Protein AF-A0A2X2T1Y0-F1 (afdb_monomer)

Solvent-accessible surface area (backbone atoms only — not comparable to full-atom values): 7297 Å² total; per-residue (Å²): 135,88,87,88,81,90,77,80,79,76,84,73,75,71,88,70,74,68,78,72,72,71,76,75,70,66,81,73,78,61,74,81,51,91,87,42,51,66,58,56,69,67,53,88,65,97,52,92,85,70,75,38,63,61,48,78,66,50,78,43,85,44,73,52,94,74,71,72,39,75,86,42,53,90,42,96,56,28,90,71,62,66,52,65,46,79,50,70,44,86,36,74,46,75,82,90,70,75,79,78,82,79,126

Mean predicted aligned error: 17.45 Å

Radius of gyration: 31.44 Å; Cα contacts (8 Å, |Δi|>4): 73; chains: 1; bounding box: 83×59×64 Å

pLDDT: mean 70.08, std 18.45, range [36.06, 94.5]

InterPro domains:
  IPR003187 Phospholipase A1 [PF02253] (42-97)
  IPR003187 Phospholipase A1 [PTHR40457] (14-97)
  IPR036541 Phospholipase A1 superfamily [G3DSA:2.40.230.10] (32-102)
  IPR036541 Phospholipase A1 superfamily [SSF56931] (39-97)

Secondary structure (DSSP, 8-state):
-----SSSSSS---------------TT-S---TT-HHHHHTS--S-TT-PEESS--EEEEEE-S---TTTTTTSTTGGG--SEEEEEE--EE--S-------

Foldseek 3Di:
DDDDDPPDPPPPPDDPPPPPVPPPPVPLPPPPDVPDQVNQVLDDDPDPPDWGAPDDWDKDWDFAPDDCLVVVVPDPCSVVDHRIDIDTDGGTDDDPDDPPPDD

Sequence (103 aa):
MLKPLGWGMAAMLPLTTFAQEATIDKIHDKPAVHGSIIANLLQEHENPFTLYPYDTNYLLYTWTSDMNKEAISSYDWAHNARKDEVKFQLSLAFPAVARHSGG

Nearest PDB structures (foldseek):
  1qd5-assembly1_A  TM=9.375E-01  e=4.270E-07  Escherichia co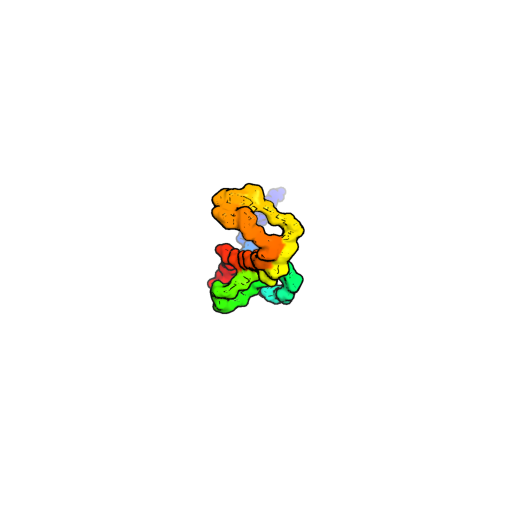li
  1ilz-assembly1_A  TM=9.376E-01  e=5.536E-07  Escherichia coli
  7ezz-assembly1_B  TM=9.073E-01  e=8.172E-07  Salmonella enterica subsp. enterica serovar Typhi
  7ezz-assembly1_A  TM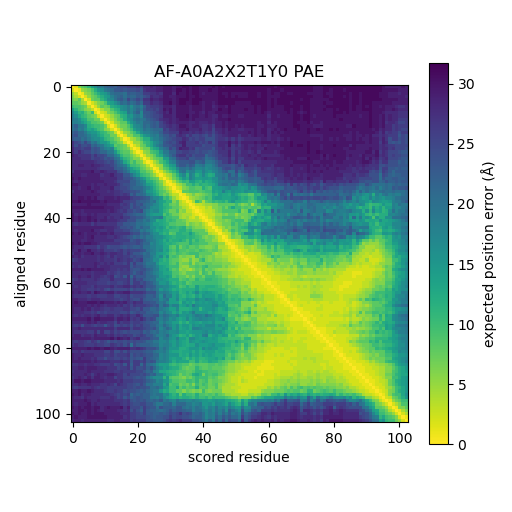=8.980E-01  e=3.194E-06  Salmonella enterica subsp. enterica serovar Typhi

Structure (mmCIF, N/CA/C/O backbone):
data_AF-A0A2X2T1Y0-F1
#
_entry.id   AF-A0A2X2T1Y0-F1
#
loop_
_atom_site.group_PDB
_atom_site.id
_atom_site.type_symbol
_atom_site.label_atom_id
_atom_site.label_alt_id
_atom_site.label_comp_id
_atom_site.label_asym_id
_atom_site.label_entity_id
_atom_site.label_seq_id
_atom_site.pdbx_PDB_ins_code
_atom_site.Cartn_x
_atom_site.Cartn_y
_atom_site.Cartn_z
_atom_site.occupancy
_atom_site.B_iso_or_equiv
_atom_site.auth_seq_id
_atom_site.auth_comp_id
_atom_site.auth_asym_id
_atom_site.auth_atom_id
_atom_site.pdbx_PDB_model_num
ATOM 1 N N . MET A 1 1 ? -58.612 50.586 43.672 1.00 38.06 1 MET A N 1
ATOM 2 C CA . MET A 1 1 ? -57.777 49.925 44.701 1.00 38.06 1 MET A CA 1
ATOM 3 C C . MET A 1 1 ? -56.827 48.968 43.998 1.00 38.06 1 MET A C 1
ATOM 5 O O . MET A 1 1 ? -57.289 48.111 43.255 1.00 38.06 1 MET A O 1
ATOM 9 N N . LEU A 1 2 ? -55.521 49.206 44.141 1.00 44.06 2 LEU A N 1
ATOM 10 C CA . LEU A 1 2 ? -54.426 48.456 43.515 1.00 44.06 2 LEU A CA 1
ATOM 11 C C . LEU A 1 2 ? -54.311 47.038 44.106 1.00 44.06 2 LEU A C 1
ATOM 13 O O . LEU A 1 2 ? -54.366 46.872 45.321 1.00 44.06 2 LEU A O 1
ATOM 17 N N . LYS A 1 3 ? -54.113 46.037 43.238 1.00 51.25 3 LYS A N 1
ATOM 18 C CA . LYS A 1 3 ? -53.716 44.658 43.582 1.00 51.25 3 LYS A CA 1
ATOM 19 C C . LYS A 1 3 ? -52.220 44.606 43.920 1.00 51.25 3 LYS A C 1
ATOM 21 O O . LYS A 1 3 ? -51.431 45.096 43.115 1.00 51.25 3 LYS A O 1
ATOM 26 N N . PRO A 1 4 ? -51.821 43.884 44.979 1.00 49.94 4 PRO A N 1
ATOM 27 C CA . PRO A 1 4 ? -50.506 43.255 44.987 1.00 49.94 4 PRO A CA 1
ATOM 28 C C . PRO A 1 4 ? -50.601 41.826 45.538 1.00 49.94 4 PRO A C 1
ATOM 30 O O . PRO A 1 4 ? -50.623 41.619 46.745 1.00 49.94 4 PRO A O 1
ATOM 33 N N . LEU A 1 5 ? -50.661 40.816 44.667 1.00 52.56 5 LEU A N 1
ATOM 34 C CA . LEU A 1 5 ? -50.458 39.424 45.112 1.00 52.56 5 LEU A CA 1
ATOM 35 C C . LEU A 1 5 ? -49.731 38.549 44.079 1.00 52.56 5 LEU A C 1
ATOM 37 O O . LEU A 1 5 ? -49.730 37.329 44.164 1.00 52.56 5 LEU A O 1
ATOM 41 N N . GLY A 1 6 ? -49.095 39.166 43.084 1.00 52.12 6 GLY A N 1
ATOM 42 C CA . GLY A 1 6 ? -48.570 38.461 41.915 1.00 52.12 6 GLY A CA 1
ATOM 43 C C . GLY A 1 6 ? -47.135 37.945 42.010 1.00 52.12 6 GLY A C 1
ATOM 44 O O . GLY A 1 6 ? -46.621 37.541 40.976 1.00 52.12 6 GLY A O 1
ATOM 45 N N . TRP A 1 7 ? -46.459 37.980 43.168 1.00 52.00 7 TRP A N 1
ATOM 46 C CA . TRP A 1 7 ? -45.010 37.694 43.196 1.00 52.00 7 TRP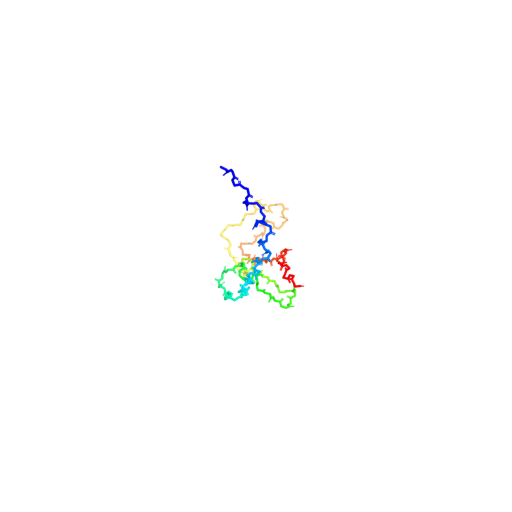 A CA 1
ATOM 47 C C . TRP A 1 7 ? -44.537 36.585 44.147 1.00 52.00 7 TRP A C 1
ATOM 49 O O . TRP A 1 7 ? -43.354 36.275 44.177 1.00 52.00 7 TRP A O 1
ATOM 59 N N . GLY A 1 8 ? -45.442 35.921 44.875 1.00 52.38 8 GLY A N 1
ATOM 60 C CA . GLY A 1 8 ? -45.067 34.867 45.833 1.00 52.38 8 GLY A CA 1
ATOM 61 C C . GLY A 1 8 ? -44.985 33.437 45.277 1.00 52.38 8 GLY A C 1
ATOM 62 O O . GLY A 1 8 ? -44.412 32.573 45.928 1.00 52.38 8 GLY A O 1
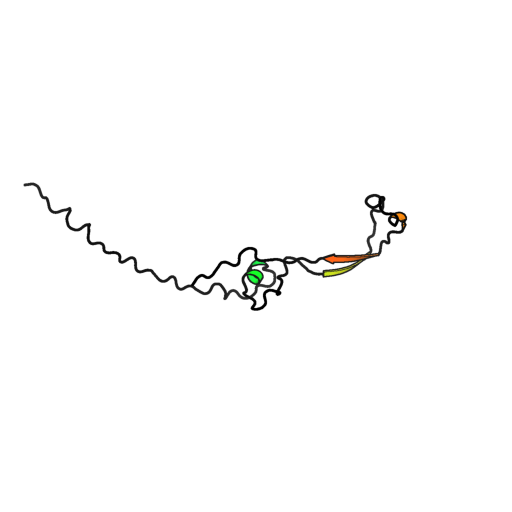ATOM 63 N N . MET A 1 9 ? -45.541 33.157 44.092 1.00 49.12 9 MET A N 1
ATOM 64 C CA . MET A 1 9 ? -45.688 31.782 43.567 1.00 49.12 9 MET A CA 1
ATOM 65 C C . MET A 1 9 ? -44.747 31.428 42.405 1.00 49.12 9 MET A C 1
ATOM 67 O O . MET A 1 9 ? -44.938 30.409 41.755 1.00 49.12 9 MET A O 1
ATOM 71 N N . ALA A 1 10 ? -43.717 32.230 42.128 1.00 53.62 10 ALA A N 1
ATOM 72 C CA . ALA A 1 10 ? -42.726 31.887 41.099 1.00 53.62 10 ALA A CA 1
ATOM 73 C C . ALA A 1 10 ? -41.531 31.074 41.644 1.00 53.62 10 ALA A C 1
ATOM 75 O O . ALA A 1 10 ? -40.723 30.581 40.866 1.00 53.62 10 ALA A O 1
ATOM 76 N N . ALA A 1 11 ? -41.414 30.914 42.969 1.00 56.91 11 ALA A N 1
ATOM 77 C CA . ALA A 1 11 ? -40.259 30.279 43.617 1.00 56.91 11 ALA A CA 1
ATOM 78 C C . ALA A 1 11 ? -40.426 28.770 43.901 1.00 56.91 11 ALA A C 1
ATOM 80 O O . ALA A 1 11 ? -39.521 28.150 44.450 1.00 56.91 11 ALA A O 1
ATOM 81 N N . MET A 1 12 ? -41.559 28.166 43.528 1.00 55.03 12 MET A N 1
ATOM 82 C CA . MET A 1 12 ? -41.817 26.727 43.684 1.00 55.03 12 MET A CA 1
ATOM 83 C C . MET A 1 12 ? -42.137 26.065 42.341 1.00 55.03 12 MET A C 1
ATOM 85 O O . MET A 1 12 ? -43.117 25.338 42.211 1.00 55.03 12 MET A O 1
ATOM 89 N N . LEU A 1 13 ? -41.294 26.290 41.333 1.00 52.47 13 LEU A N 1
ATOM 90 C CA . LEU A 1 13 ? -41.096 25.291 40.283 1.00 52.47 13 LEU A CA 1
ATOM 91 C C . LEU A 1 13 ? -39.890 24.439 40.702 1.00 52.47 13 LEU A C 1
ATOM 93 O O . LEU A 1 13 ? -38.761 24.739 40.313 1.00 52.47 13 LEU A O 1
ATOM 97 N N . PRO A 1 14 ? -40.086 23.435 41.580 1.00 49.94 14 PRO A N 1
ATOM 98 C CA . PRO A 1 14 ? -39.017 22.532 41.957 1.00 49.94 14 PRO A CA 1
ATOM 99 C C . PRO A 1 14 ? -38.584 21.785 40.698 1.00 49.94 14 PRO A C 1
ATOM 101 O O . PRO A 1 14 ? -39.419 21.180 40.030 1.00 49.94 14 PRO A O 1
ATOM 104 N N . LEU A 1 15 ? -37.301 21.909 40.351 1.00 55.22 15 LEU A N 1
ATOM 105 C CA . LEU A 1 15 ? -36.306 20.822 40.260 1.00 55.22 15 LEU A CA 1
ATOM 106 C C . LEU A 1 15 ? -36.767 19.452 39.717 1.00 55.22 15 LEU A C 1
ATOM 108 O O . LEU A 1 15 ? -36.150 18.430 39.988 1.00 55.22 15 LEU A O 1
ATOM 112 N N . THR A 1 16 ? -37.827 19.421 38.924 1.00 52.12 16 THR A N 1
ATOM 113 C CA . THR A 1 16 ? -38.394 18.236 38.281 1.00 52.12 16 THR A CA 1
ATOM 114 C C . THR A 1 16 ? -38.095 18.293 36.792 1.00 52.12 16 THR A C 1
ATOM 116 O O . THR A 1 16 ? -38.909 17.947 35.942 1.00 52.12 16 THR A O 1
ATOM 119 N N . THR A 1 17 ? -36.867 18.685 36.451 1.00 52.81 17 THR A N 1
ATOM 120 C CA . THR A 1 17 ? -36.221 18.057 35.305 1.00 52.81 17 THR A CA 1
ATOM 121 C C . THR A 1 17 ? -36.028 16.605 35.705 1.00 52.81 17 THR A C 1
ATOM 123 O O . THR A 1 17 ? -35.020 16.245 36.313 1.00 52.81 17 THR A O 1
ATOM 126 N N . PHE A 1 18 ? -37.039 15.780 35.432 1.00 51.28 18 PHE A N 1
ATOM 127 C CA . PHE A 1 18 ? -36.818 14.356 35.282 1.00 51.28 18 PHE A CA 1
ATOM 128 C C . PHE A 1 18 ? -35.622 14.243 34.345 1.00 51.28 18 PHE A C 1
ATOM 130 O O . PHE A 1 18 ? -35.677 14.727 33.212 1.00 51.28 18 PHE A O 1
ATOM 137 N N . ALA A 1 19 ? -34.513 13.710 34.859 1.00 49.91 19 ALA A N 1
ATOM 138 C CA . ALA A 1 19 ? -33.475 13.164 34.016 1.00 49.91 19 ALA A CA 1
ATOM 139 C C . ALA A 1 19 ? -34.197 12.103 33.197 1.00 49.91 19 ALA A C 1
ATOM 141 O O . ALA A 1 19 ? -34.478 11.007 33.674 1.00 49.91 19 ALA A O 1
ATOM 142 N N . GLN A 1 20 ? -34.659 12.509 32.019 1.00 43.34 20 GLN A N 1
ATOM 143 C CA . GLN A 1 20 ? -35.168 11.615 31.014 1.00 43.34 20 GLN A CA 1
ATOM 144 C C . GLN A 1 20 ? -33.931 10.812 30.672 1.00 43.34 20 GLN A C 1
ATOM 146 O O . GLN A 1 20 ? -33.037 11.313 29.992 1.00 43.34 20 GLN A O 1
ATOM 151 N N . GLU A 1 21 ? -33.809 9.660 31.327 1.00 46.09 21 GLU A N 1
ATOM 152 C CA . GLU A 1 21 ? -32.761 8.699 31.084 1.00 46.09 21 GLU A CA 1
ATOM 153 C C . GLU A 1 21 ? -32.888 8.389 29.606 1.00 46.09 21 GLU A C 1
ATOM 155 O O . GLU A 1 21 ? -33.805 7.690 29.171 1.00 46.09 21 GLU A O 1
ATOM 160 N N . ALA A 1 22 ? -32.063 9.086 28.820 1.00 43.81 22 ALA A N 1
ATOM 161 C CA . ALA A 1 22 ? -31.900 8.825 27.418 1.00 43.81 22 ALA A CA 1
ATOM 162 C C . ALA A 1 22 ? -31.504 7.368 27.418 1.00 43.81 22 ALA A C 1
ATOM 164 O O . ALA A 1 22 ? -30.418 7.028 27.885 1.00 43.81 22 ALA A O 1
ATOM 165 N N . THR A 1 23 ? -32.456 6.524 27.034 1.00 44.78 23 THR A N 1
ATOM 166 C CA . THR A 1 23 ? -32.244 5.110 26.818 1.00 44.78 23 THR A CA 1
ATOM 167 C C . THR A 1 23 ? -31.016 5.084 25.936 1.00 44.78 23 THR A C 1
ATOM 169 O O . THR A 1 23 ? -31.062 5.563 24.801 1.00 44.78 23 THR A O 1
ATOM 172 N N . ILE A 1 24 ? -29.872 4.722 26.521 1.00 46.19 24 ILE A N 1
ATOM 173 C CA . ILE A 1 24 ? -28.632 4.608 25.781 1.00 46.19 24 ILE A CA 1
ATOM 174 C C . ILE A 1 24 ? -28.877 3.371 24.939 1.00 46.19 24 ILE A C 1
ATOM 176 O O . ILE A 1 24 ? -28.573 2.252 25.350 1.00 46.19 24 ILE A O 1
ATOM 180 N N . ASP A 1 25 ? -29.522 3.576 23.791 1.00 46.44 25 ASP A N 1
ATOM 181 C CA . ASP A 1 25 ? -29.474 2.636 22.696 1.00 46.44 25 ASP A CA 1
ATOM 182 C C . ASP A 1 25 ? -27.991 2.418 22.485 1.00 46.44 25 ASP A C 1
ATOM 184 O O . ASP A 1 25 ? -27.248 3.344 22.146 1.00 46.44 25 ASP A O 1
ATOM 188 N N . LYS A 1 26 ? -27.535 1.215 22.824 1.00 48.25 26 LYS A N 1
ATOM 189 C CA . LYS A 1 26 ? -26.160 0.803 22.622 1.00 48.25 26 LYS A CA 1
ATOM 190 C C . LYS A 1 26 ? -25.901 0.948 21.126 1.00 48.25 26 LYS A C 1
ATOM 192 O O . LYS A 1 26 ? -26.213 0.069 20.335 1.00 48.25 26 LYS A O 1
ATOM 197 N N . ILE A 1 27 ? -25.302 2.068 20.719 1.00 51.34 27 ILE A N 1
ATOM 198 C CA . ILE A 1 27 ? -24.966 2.374 19.315 1.00 51.34 27 ILE A CA 1
ATOM 199 C C . ILE A 1 27 ? -23.861 1.420 18.797 1.00 51.34 27 ILE A C 1
ATOM 201 O O . ILE A 1 27 ? -23.322 1.597 17.709 1.00 51.34 27 ILE A O 1
ATOM 205 N N . HIS A 1 28 ? -23.504 0.391 19.568 1.00 51.47 28 HIS A N 1
ATOM 206 C CA . HIS A 1 28 ? -22.650 -0.716 19.154 1.00 51.47 28 HIS A CA 1
ATOM 207 C C . HIS A 1 28 ? -23.406 -1.813 18.394 1.00 51.47 28 HIS A C 1
ATOM 209 O O . HIS A 1 28 ? -22.764 -2.651 17.775 1.00 51.47 28 HIS A O 1
ATOM 215 N N . ASP A 1 29 ? -24.737 -1.744 18.303 1.00 48.84 29 ASP A N 1
ATOM 216 C CA . ASP A 1 29 ? -25.539 -2.656 17.473 1.00 48.84 29 ASP A CA 1
ATOM 217 C C . ASP A 1 29 ? -25.584 -2.237 15.990 1.00 48.84 29 ASP A C 1
ATOM 219 O O . ASP A 1 29 ? -26.549 -2.509 15.272 1.00 48.84 29 ASP A O 1
ATOM 223 N N . LYS A 1 30 ? -24.556 -1.539 15.488 1.00 56.97 30 LYS A N 1
ATOM 224 C CA . LYS A 1 30 ? -24.417 -1.346 14.041 1.00 56.97 30 LYS A CA 1
ATOM 225 C C . LYS A 1 30 ? -23.648 -2.541 13.486 1.00 56.97 30 LYS A C 1
ATOM 227 O O . LYS A 1 30 ? -22.471 -2.682 13.811 1.00 56.97 30 LYS A O 1
ATOM 232 N N . PRO A 1 31 ? -24.281 -3.398 12.662 1.00 56.56 31 PRO A N 1
ATOM 233 C CA . PRO A 1 31 ? -23.598 -4.546 12.085 1.00 56.56 31 PRO A CA 1
ATOM 234 C C . PRO A 1 31 ? -22.364 -4.061 11.326 1.00 56.56 31 PRO A C 1
ATOM 236 O O . PRO A 1 31 ? -22.416 -3.011 10.683 1.00 56.56 31 PRO A O 1
ATOM 239 N N . ALA A 1 32 ? -21.264 -4.811 11.412 1.00 59.66 32 ALA A N 1
ATOM 240 C CA . ALA A 1 32 ? -20.035 -4.508 10.692 1.00 59.66 32 ALA A CA 1
ATOM 241 C C . ALA A 1 32 ? -20.352 -4.332 9.197 1.00 59.66 32 ALA A C 1
ATOM 243 O O . ALA A 1 32 ? -20.623 -5.293 8.475 1.00 59.66 32 ALA A O 1
ATOM 244 N N . VAL A 1 33 ? -20.382 -3.080 8.738 1.00 60.56 33 VAL A N 1
ATOM 245 C CA . VAL A 1 33 ? -20.661 -2.766 7.338 1.00 60.56 33 VAL A CA 1
ATOM 246 C C . VAL A 1 33 ? -19.369 -2.975 6.569 1.00 60.56 33 VAL A C 1
ATOM 248 O O . VAL A 1 33 ? -18.372 -2.297 6.826 1.00 60.56 33 VAL A O 1
ATOM 251 N N . HIS A 1 34 ? -19.385 -3.907 5.617 1.00 57.44 34 HIS A N 1
ATOM 252 C CA . HIS A 1 34 ? -18.238 -4.180 4.761 1.00 57.44 34 HIS A CA 1
ATOM 253 C C . HIS A 1 34 ? -17.785 -2.879 4.066 1.00 57.44 34 HIS A C 1
ATOM 255 O O . HIS A 1 34 ? -18.547 -2.271 3.320 1.00 57.44 34 HIS A O 1
ATOM 261 N N . GLY A 1 35 ? -16.565 -2.420 4.373 1.00 61.34 35 GLY A N 1
ATOM 262 C CA . GLY A 1 35 ? -15.977 -1.185 3.833 1.00 61.34 35 GLY A CA 1
ATOM 263 C C . GLY A 1 35 ? -16.037 0.047 4.750 1.00 61.34 35 GLY A C 1
ATOM 264 O O . GLY A 1 35 ? -15.392 1.048 4.445 1.00 61.34 35 GLY A O 1
ATOM 265 N N . SER A 1 36 ? -16.745 0.004 5.886 1.00 67.62 36 SER A N 1
ATOM 266 C CA . SER A 1 36 ? -16.756 1.122 6.843 1.00 67.62 36 SER A CA 1
ATOM 267 C C . SER A 1 36 ? -15.623 0.999 7.865 1.00 67.62 36 SER A C 1
ATOM 269 O O . SER A 1 36 ? -15.729 0.277 8.856 1.00 67.62 36 SER A O 1
ATOM 271 N N . ILE A 1 37 ? -14.542 1.750 7.637 1.00 64.00 37 ILE A N 1
ATOM 272 C CA . ILE A 1 37 ? -13.347 1.780 8.501 1.00 64.00 37 ILE A CA 1
ATOM 273 C C . ILE A 1 37 ? -13.710 2.223 9.929 1.00 64.00 37 ILE A C 1
ATOM 275 O O . ILE A 1 37 ? -13.244 1.642 10.904 1.00 64.00 37 ILE A O 1
ATOM 279 N N . ILE A 1 38 ? -14.597 3.217 10.065 1.00 63.41 38 ILE A N 1
ATOM 280 C CA . ILE A 1 38 ? -15.006 3.768 11.367 1.00 63.41 38 ILE A CA 1
ATOM 281 C C . ILE A 1 38 ? -15.913 2.804 12.139 1.00 63.41 38 ILE A C 1
ATOM 283 O O . ILE A 1 38 ? -15.781 2.703 13.353 1.00 63.41 38 ILE A O 1
ATOM 287 N N . ALA A 1 39 ? -16.806 2.069 11.464 1.00 59.69 39 ALA A N 1
ATOM 288 C CA . ALA A 1 39 ? -17.638 1.069 12.140 1.00 59.69 39 ALA A CA 1
ATOM 289 C C . ALA A 1 39 ? -16.788 -0.084 12.694 1.00 59.69 39 ALA A C 1
ATOM 291 O O . ALA A 1 39 ? -17.040 -0.537 13.804 1.00 59.69 39 ALA A O 1
ATOM 292 N N . ASN A 1 40 ? -15.752 -0.498 11.956 1.00 59.75 40 ASN A N 1
ATOM 293 C CA . ASN A 1 40 ? -14.814 -1.522 12.412 1.00 59.75 40 ASN A CA 1
ATOM 294 C C . ASN A 1 40 ? -13.955 -1.027 13.590 1.00 59.75 40 ASN A C 1
ATOM 296 O O . ASN A 1 40 ? -13.735 -1.768 14.534 1.00 59.75 40 ASN A O 1
ATOM 300 N N . LEU A 1 41 ? -13.521 0.240 13.575 1.00 63.00 41 LEU A N 1
ATOM 301 C CA . LEU A 1 41 ? -12.745 0.856 14.665 1.00 63.00 41 LEU A CA 1
ATOM 302 C C . LEU A 1 41 ? -13.527 1.055 15.972 1.00 63.00 41 LEU A C 1
ATOM 304 O O . LEU A 1 41 ? -12.918 1.148 17.034 1.00 63.00 41 LEU A O 1
ATOM 308 N N . LEU A 1 42 ? -14.854 1.188 15.896 1.00 63.56 42 LEU A N 1
ATOM 309 C CA . LEU A 1 42 ? -15.732 1.351 17.061 1.00 63.56 42 LEU A CA 1
ATOM 310 C C . LEU A 1 42 ? -16.120 0.015 17.708 1.00 63.56 42 LEU A C 1
ATOM 312 O O . LEU A 1 42 ? -16.789 0.020 18.739 1.00 63.56 42 LEU A O 1
ATOM 316 N N . GLN A 1 43 ? -15.733 -1.109 17.107 1.00 62.28 43 GLN A N 1
ATOM 317 C CA . GLN A 1 43 ? -15.965 -2.427 17.671 1.00 62.28 43 GLN A CA 1
ATOM 318 C C . GLN A 1 43 ? -14.883 -2.718 18.714 1.00 62.28 43 GLN A C 1
ATOM 320 O O . GLN A 1 43 ? -13.698 -2.776 18.398 1.00 62.28 43 GLN A O 1
ATOM 325 N N . GLU A 1 44 ? -15.282 -2.882 19.974 1.00 59.97 44 GLU A N 1
ATOM 326 C CA . GLU A 1 44 ? -14.341 -3.235 21.034 1.00 59.97 44 GLU A CA 1
ATOM 327 C C . GLU A 1 44 ? -13.863 -4.681 20.845 1.00 59.97 44 GLU A C 1
ATOM 329 O O . GLU A 1 44 ? -14.651 -5.629 20.845 1.00 59.97 44 GLU A O 1
ATOM 334 N N . HIS A 1 45 ? -12.553 -4.850 20.672 1.00 64.50 45 HIS A N 1
ATOM 335 C CA . HIS A 1 45 ? -11.893 -6.150 20.676 1.00 64.50 45 HIS A CA 1
ATOM 336 C C . HIS A 1 45 ? -11.144 -6.344 21.995 1.00 64.50 45 HIS A C 1
ATOM 338 O O . HIS A 1 45 ? -10.430 -5.455 22.452 1.00 64.50 45 HIS A O 1
ATOM 344 N N . GLU A 1 46 ? -11.260 -7.535 22.583 1.00 58.94 46 GLU A N 1
ATOM 345 C CA . GLU A 1 46 ? -10.672 -7.853 23.893 1.00 58.94 46 GLU A CA 1
ATOM 346 C C . GLU A 1 46 ? -9.131 -7.873 23.892 1.00 58.94 46 GLU A C 1
ATOM 348 O O . GLU A 1 46 ? -8.506 -7.784 24.948 1.00 58.94 46 GLU A O 1
ATOM 353 N N . ASN A 1 47 ? -8.495 -7.975 22.717 1.00 69.69 47 ASN A N 1
ATOM 354 C CA . ASN A 1 47 ? -7.040 -8.020 22.586 1.00 69.69 47 ASN A CA 1
ATOM 355 C C . ASN A 1 47 ? -6.476 -6.674 22.080 1.00 69.69 47 ASN A C 1
ATOM 357 O O . ASN A 1 47 ? -6.763 -6.303 20.936 1.00 69.69 47 ASN A O 1
ATOM 361 N N . PRO A 1 48 ? -5.605 -5.991 22.855 1.00 69.25 48 PRO A N 1
ATOM 362 C CA . PRO A 1 48 ? -5.013 -4.705 22.473 1.00 69.25 48 PRO A CA 1
ATOM 363 C C . PRO A 1 48 ? -4.064 -4.778 21.263 1.00 69.25 48 PRO A C 1
ATOM 365 O O . PRO A 1 48 ? -3.702 -3.741 20.714 1.00 69.25 48 PRO A O 1
ATOM 368 N N . PHE A 1 49 ? -3.663 -5.977 20.823 1.00 75.00 49 PHE A N 1
ATOM 369 C CA . PHE A 1 49 ? -2.873 -6.188 19.602 1.00 75.00 49 PHE A CA 1
ATOM 370 C C . PHE A 1 49 ? -3.731 -6.396 18.346 1.00 75.00 49 PHE A C 1
ATOM 372 O O . PHE A 1 49 ? -3.195 -6.673 17.273 1.00 75.00 49 PHE A O 1
ATOM 379 N N . THR A 1 50 ? -5.056 -6.275 18.457 1.00 75.19 50 THR A N 1
ATOM 380 C CA . THR A 1 50 ? -5.949 -6.326 17.295 1.00 75.19 50 THR A CA 1
ATOM 381 C C . THR A 1 50 ? -5.849 -5.005 16.541 1.00 75.19 50 THR A C 1
ATOM 383 O O . THR A 1 50 ? -6.287 -3.965 17.026 1.00 75.19 50 THR A O 1
ATOM 386 N N . LEU A 1 51 ? -5.231 -5.044 15.362 1.00 78.81 51 LEU A N 1
ATOM 387 C CA . LEU A 1 51 ? -5.038 -3.874 14.509 1.00 78.81 51 LEU A CA 1
ATOM 388 C C . LEU A 1 51 ? -6.159 -3.779 13.474 1.00 78.81 51 LEU A C 1
ATOM 390 O O . LEU A 1 51 ? -6.589 -4.791 12.919 1.00 78.81 51 LEU A O 1
ATOM 394 N N . TYR A 1 52 ? -6.599 -2.557 13.177 1.00 76.81 52 TYR A N 1
ATOM 395 C CA . TYR A 1 52 ? -7.696 -2.317 12.243 1.00 76.81 52 TYR A CA 1
ATOM 396 C C . TYR A 1 52 ? -7.145 -1.976 10.857 1.00 76.81 52 TYR A C 1
ATOM 398 O O . TYR A 1 52 ? -6.280 -1.107 10.756 1.00 76.81 52 TYR A O 1
ATOM 406 N N . PRO A 1 53 ? -7.629 -2.594 9.770 1.00 79.19 53 PRO A N 1
ATOM 407 C CA . PRO A 1 53 ? -7.261 -2.162 8.428 1.00 79.19 53 PRO A CA 1
ATOM 408 C C . PRO A 1 53 ? -7.836 -0.763 8.152 1.00 79.19 53 PRO A C 1
ATOM 410 O O . PRO A 1 53 ? -9.035 -0.542 8.334 1.00 79.19 53 PRO A O 1
ATOM 413 N N . TYR A 1 54 ? -6.990 0.178 7.720 1.00 80.75 54 TYR A N 1
ATOM 414 C CA . TYR A 1 54 ? -7.433 1.507 7.268 1.00 80.75 54 TYR A CA 1
ATOM 415 C C . TYR A 1 54 ? -7.710 1.518 5.760 1.00 80.75 54 TYR A C 1
ATOM 417 O O . TYR A 1 54 ? -8.752 1.978 5.317 1.00 80.75 54 TYR A O 1
ATOM 425 N N . ASP A 1 55 ? -6.802 0.953 4.971 1.00 81.75 55 ASP A N 1
ATOM 426 C CA . ASP A 1 55 ? -6.954 0.738 3.529 1.00 81.75 55 ASP A CA 1
ATOM 427 C C . ASP A 1 55 ? -6.693 -0.748 3.220 1.00 81.75 55 ASP A C 1
ATOM 429 O O . ASP A 1 55 ? -6.425 -1.561 4.112 1.00 81.75 55 ASP A O 1
ATOM 433 N N . THR A 1 56 ? -6.766 -1.121 1.950 1.00 84.62 56 THR A N 1
ATOM 434 C CA . THR A 1 56 ? -6.393 -2.438 1.450 1.00 84.62 56 THR A CA 1
ATOM 435 C C . THR A 1 56 ? -4.964 -2.794 1.856 1.00 84.62 56 THR A C 1
ATOM 437 O O . THR A 1 56 ? -4.020 -2.015 1.698 1.00 84.62 56 THR A O 1
ATOM 440 N N . ASN A 1 57 ? -4.823 -4.005 2.386 1.00 88.38 57 ASN A N 1
ATOM 441 C CA . ASN A 1 57 ? -3.547 -4.618 2.708 1.00 88.38 57 ASN A CA 1
ATOM 442 C C . ASN A 1 57 ? -3.291 -5.702 1.659 1.00 88.38 57 ASN A C 1
ATOM 444 O O . ASN A 1 57 ? -4.059 -6.662 1.580 1.00 88.38 57 ASN A O 1
ATOM 448 N N . TYR A 1 58 ? -2.269 -5.533 0.819 1.00 91.19 58 TYR A N 1
ATOM 449 C CA . TYR A 1 58 ? -1.999 -6.446 -0.296 1.00 91.19 58 TYR A CA 1
ATOM 450 C C . TYR A 1 58 ? -0.509 -6.710 -0.488 1.00 91.19 58 TYR A C 1
ATOM 452 O O . TYR A 1 58 ? 0.345 -5.912 -0.107 1.00 91.19 58 TYR A O 1
ATOM 460 N N . LEU A 1 59 ? -0.223 -7.830 -1.147 1.00 92.38 59 LEU A N 1
ATOM 461 C CA . LEU A 1 59 ? 1.098 -8.237 -1.605 1.00 92.38 59 LEU A CA 1
ATOM 462 C C . LEU A 1 59 ? 0.956 -8.758 -3.037 1.00 92.38 59 LEU A C 1
ATOM 464 O O . LEU A 1 59 ? 0.232 -9.723 -3.274 1.00 92.38 59 LEU A O 1
ATOM 468 N N . LEU A 1 60 ? 1.618 -8.105 -3.986 1.00 93.06 60 LEU A N 1
ATOM 469 C CA . LEU A 1 60 ? 1.504 -8.383 -5.414 1.00 93.06 60 LEU A CA 1
ATOM 470 C C . LEU A 1 60 ? 2.890 -8.513 -6.039 1.00 93.06 60 LEU A C 1
ATOM 472 O O . LEU A 1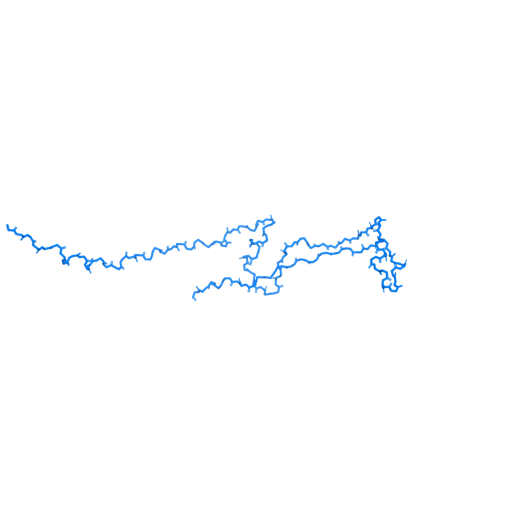 60 ? 3.798 -7.742 -5.734 1.00 93.06 60 LEU A O 1
ATOM 476 N N . TYR A 1 61 ? 3.033 -9.456 -6.965 1.00 90.12 61 TYR A N 1
ATOM 477 C CA . TYR A 1 61 ? 4.167 -9.475 -7.879 1.00 90.12 61 TYR A CA 1
ATOM 478 C C . TYR A 1 61 ? 3.804 -8.658 -9.115 1.00 90.12 61 TYR A C 1
ATOM 480 O O . TYR A 1 61 ? 2.774 -8.898 -9.748 1.00 90.12 61 TYR A O 1
ATOM 488 N N . THR A 1 62 ? 4.622 -7.661 -9.424 1.00 92.81 62 THR A N 1
ATOM 489 C CA . THR A 1 62 ? 4.343 -6.681 -10.470 1.00 92.81 62 THR A CA 1
ATOM 490 C C . THR A 1 62 ? 5.497 -6.600 -11.451 1.00 92.81 62 THR A C 1
ATOM 492 O O . THR A 1 62 ? 6.643 -6.899 -11.123 1.00 92.81 62 THR A O 1
ATOM 495 N N . TRP A 1 63 ? 5.179 -6.185 -12.670 1.00 93.50 63 TRP A N 1
ATOM 496 C CA . TRP A 1 63 ? 6.165 -5.898 -13.695 1.00 93.50 63 TRP A CA 1
ATOM 497 C C . TRP A 1 63 ? 5.886 -4.508 -14.254 1.00 93.50 63 TRP A C 1
ATOM 499 O O . TRP A 1 63 ? 4.794 -4.262 -14.772 1.00 93.50 63 TRP A O 1
ATOM 509 N N . THR A 1 64 ? 6.839 -3.587 -14.107 1.00 91.88 64 THR A N 1
ATOM 510 C CA . THR A 1 64 ? 6.694 -2.217 -14.604 1.00 91.88 64 THR A CA 1
ATOM 511 C C . THR A 1 64 ? 7.151 -2.111 -16.055 1.00 91.88 64 THR A C 1
ATOM 513 O O . THR A 1 64 ? 8.192 -2.645 -16.444 1.00 91.88 64 THR A O 1
ATOM 516 N N . SER A 1 65 ? 6.389 -1.384 -16.875 1.00 90.81 65 SER A N 1
ATOM 517 C CA . SER A 1 65 ? 6.775 -1.096 -18.260 1.00 90.81 65 SER A CA 1
ATOM 518 C C . SER A 1 65 ? 8.045 -0.252 -18.315 1.00 90.81 65 SER A C 1
ATOM 520 O O . SER A 1 65 ? 8.935 -0.507 -19.135 1.00 90.81 65 SER A O 1
ATOM 522 N N . ASP A 1 66 ? 8.146 0.716 -17.407 1.00 90.12 66 ASP A N 1
ATOM 523 C CA . ASP A 1 66 ? 9.286 1.606 -17.279 1.00 90.12 66 ASP A CA 1
ATOM 524 C C . ASP A 1 66 ? 9.683 1.775 -15.814 1.00 90.12 66 ASP A C 1
ATOM 526 O O . ASP A 1 66 ? 8.843 1.913 -14.925 1.00 90.12 66 ASP A O 1
ATOM 530 N N . MET A 1 67 ? 10.982 1.722 -15.567 1.00 91.12 67 MET A N 1
ATOM 531 C CA . MET A 1 67 ? 11.557 1.826 -14.237 1.00 91.12 67 MET A CA 1
ATOM 532 C C . MET A 1 67 ? 12.462 3.036 -14.228 1.00 91.12 67 MET A C 1
ATOM 534 O O . MET A 1 67 ? 13.442 3.094 -14.972 1.00 91.12 67 MET A O 1
ATOM 538 N N . ASN A 1 68 ? 12.131 3.986 -13.363 1.00 92.19 68 ASN A N 1
ATOM 539 C CA . ASN A 1 68 ? 12.790 5.277 -13.322 1.00 9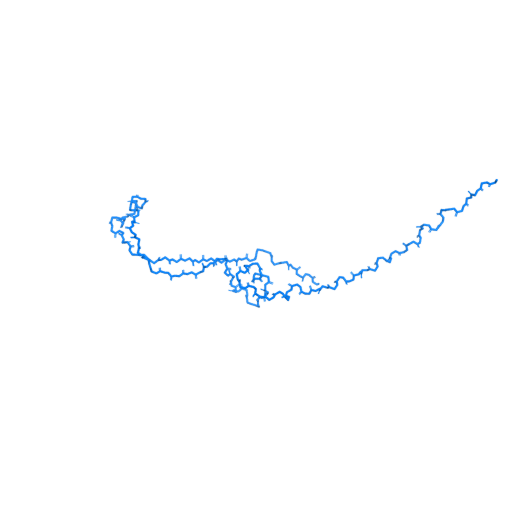2.19 68 ASN A CA 1
ATOM 540 C C . ASN A 1 68 ? 14.171 5.178 -12.657 1.00 92.19 68 ASN A C 1
ATOM 542 O O . ASN A 1 68 ? 14.347 5.541 -11.495 1.00 92.19 68 ASN A O 1
ATOM 546 N N . LYS A 1 69 ? 15.153 4.679 -13.413 1.00 91.62 69 LYS A N 1
ATOM 547 C CA . LYS A 1 69 ? 16.550 4.537 -12.979 1.00 91.62 69 LYS A CA 1
ATOM 548 C C . LYS A 1 69 ? 17.242 5.878 -12.744 1.00 91.62 69 LYS A C 1
ATOM 550 O O . LYS A 1 69 ? 18.208 5.931 -11.994 1.00 91.62 69 LYS A O 1
ATOM 555 N N . GLU A 1 70 ? 16.751 6.948 -13.363 1.00 91.81 70 GLU A N 1
ATOM 556 C CA . GLU A 1 70 ? 17.311 8.291 -13.218 1.00 91.81 70 GLU A CA 1
ATOM 557 C C . GLU A 1 70 ? 17.020 8.866 -11.828 1.00 91.81 70 GLU A C 1
ATOM 559 O O . GLU A 1 70 ? 17.934 9.347 -11.156 1.00 91.81 70 GLU A O 1
ATOM 564 N N . ALA A 1 71 ? 15.786 8.707 -11.337 1.00 91.31 71 ALA A N 1
ATOM 565 C CA . ALA A 1 71 ? 15.409 9.132 -9.988 1.00 91.31 71 ALA A CA 1
ATOM 566 C C . ALA A 1 71 ? 16.142 8.352 -8.882 1.00 91.31 71 ALA A C 1
ATOM 568 O O . ALA A 1 71 ? 16.388 8.896 -7.808 1.00 91.31 71 ALA A O 1
ATOM 569 N N . ILE A 1 72 ? 16.511 7.095 -9.146 1.00 90.00 72 ILE A N 1
ATOM 570 C CA . ILE A 1 72 ? 17.267 6.246 -8.213 1.00 90.00 72 ILE A CA 1
ATOM 571 C C . ILE A 1 72 ? 18.765 6.183 -8.548 1.00 90.00 72 ILE A C 1
ATOM 573 O O . ILE A 1 72 ? 19.469 5.333 -8.020 1.00 90.00 72 ILE A O 1
ATOM 577 N N . SER A 1 73 ? 19.279 7.067 -9.406 1.00 91.19 73 SER A N 1
ATOM 578 C CA . SER A 1 73 ? 20.660 6.995 -9.914 1.00 91.19 73 SER A CA 1
ATOM 579 C C . SER A 1 73 ? 21.747 7.104 -8.839 1.00 91.19 73 SER A C 1
ATOM 581 O O . SER A 1 73 ? 22.876 6.680 -9.072 1.00 91.19 73 SER A O 1
ATOM 583 N N . SER A 1 74 ? 21.411 7.628 -7.658 1.00 94.50 74 SER A N 1
ATOM 584 C CA . SER A 1 74 ? 22.306 7.708 -6.500 1.00 94.50 74 SER A CA 1
ATOM 585 C C . SER A 1 74 ? 22.630 6.352 -5.868 1.00 94.50 74 SER A C 1
ATOM 587 O O . SER A 1 74 ? 23.575 6.266 -5.086 1.00 94.50 74 SER A O 1
ATOM 589 N N . TYR A 1 75 ? 21.867 5.301 -6.172 1.00 89.00 75 TYR A N 1
ATOM 590 C CA . TYR A 1 75 ? 22.117 3.964 -5.648 1.00 89.00 75 TYR A CA 1
ATOM 591 C C . TYR A 1 75 ? 23.070 3.181 -6.558 1.00 89.00 75 TYR A C 1
ATOM 593 O O . TYR A 1 75 ? 22.857 3.092 -7.767 1.00 89.00 75 TYR A O 1
ATOM 601 N N . ASP A 1 76 ? 24.056 2.503 -5.965 1.00 92.56 76 ASP A N 1
ATOM 602 C CA . ASP A 1 76 ? 25.065 1.717 -6.697 1.00 92.56 76 ASP A CA 1
ATOM 603 C C . ASP A 1 76 ? 24.453 0.668 -7.642 1.00 92.56 76 ASP A C 1
ATOM 605 O O . ASP A 1 76 ? 25.010 0.343 -8.690 1.00 92.56 76 ASP A O 1
ATOM 609 N N . TRP A 1 77 ? 23.271 0.150 -7.303 1.00 93.12 77 TRP A N 1
ATOM 610 C CA . TRP A 1 77 ? 22.560 -0.882 -8.058 1.00 93.12 77 TRP A CA 1
ATOM 611 C C . TRP A 1 77 ? 21.554 -0.334 -9.081 1.00 93.12 77 TRP A C 1
ATOM 613 O O . TRP A 1 77 ? 20.961 -1.123 -9.816 1.00 93.12 77 TRP A O 1
ATOM 623 N N . ALA A 1 78 ? 21.368 0.985 -9.182 1.00 89.25 78 ALA A N 1
ATOM 624 C CA . ALA A 1 78 ? 20.343 1.612 -10.025 1.00 89.25 78 ALA A CA 1
ATOM 625 C C . ALA A 1 78 ? 20.414 1.182 -11.497 1.00 89.25 78 ALA A C 1
ATOM 627 O O . ALA A 1 78 ? 19.398 0.886 -12.128 1.00 89.25 78 ALA A O 1
ATOM 628 N N . HIS A 1 79 ? 21.631 1.067 -12.036 1.00 89.12 79 HIS A N 1
ATOM 629 C CA . HIS A 1 79 ? 21.865 0.607 -13.404 1.00 89.12 79 HIS A CA 1
ATOM 630 C C . HIS A 1 79 ? 21.364 -0.831 -13.633 1.00 89.12 79 HIS A C 1
ATOM 632 O O . HIS A 1 79 ? 20.819 -1.133 -14.698 1.00 89.12 79 HIS A O 1
ATOM 638 N N . ASN A 1 80 ? 21.430 -1.677 -12.602 1.00 92.00 80 ASN A N 1
ATOM 639 C CA . ASN A 1 80 ? 20.994 -3.075 -12.611 1.00 92.00 80 ASN A CA 1
ATOM 640 C C . ASN A 1 80 ? 19.586 -3.291 -12.049 1.00 92.00 80 ASN A C 1
ATOM 642 O O . ASN A 1 80 ? 19.144 -4.438 -11.972 1.00 92.00 80 ASN A O 1
ATOM 646 N N . ALA A 1 81 ? 18.875 -2.226 -11.668 1.00 90.50 81 ALA A N 1
ATOM 647 C CA . ALA A 1 81 ? 17.512 -2.347 -11.176 1.00 90.50 81 ALA A CA 1
ATOM 648 C C . ALA A 1 81 ? 16.657 -3.119 -12.200 1.00 90.50 81 ALA A C 1
ATOM 650 O O . ALA A 1 81 ? 16.829 -2.944 -13.422 1.00 90.50 81 ALA A O 1
ATOM 651 N N . ARG A 1 82 ? 15.797 -4.011 -11.689 1.00 90.88 82 ARG A N 1
ATOM 652 C 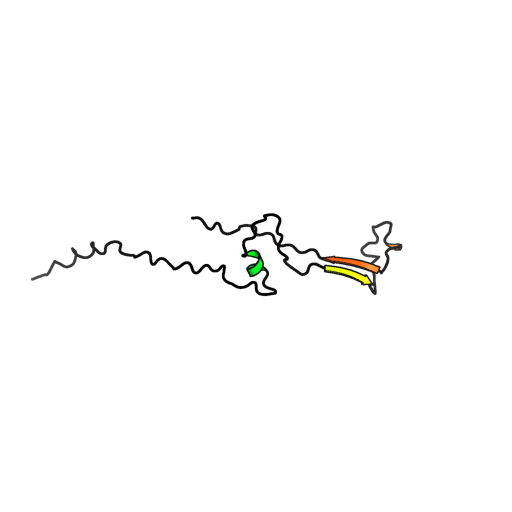CA . ARG A 1 82 ? 14.967 -4.964 -12.442 1.00 90.88 82 ARG A CA 1
ATOM 653 C C . ARG A 1 82 ? 13.521 -4.480 -12.530 1.00 90.88 82 ARG A C 1
ATOM 655 O O . ARG A 1 82 ? 13.007 -3.903 -11.590 1.00 90.88 82 ARG A O 1
ATOM 662 N N . LYS A 1 83 ? 12.878 -4.706 -13.681 1.00 92.06 83 LYS A N 1
ATOM 663 C CA . LYS A 1 83 ? 11.500 -4.241 -13.938 1.00 92.06 83 LYS A CA 1
ATOM 664 C C . LYS A 1 83 ? 10.445 -5.055 -13.189 1.00 92.06 83 LYS A C 1
ATOM 666 O O . LYS A 1 83 ? 9.294 -4.641 -13.122 1.00 92.06 83 LYS A O 1
ATOM 671 N N . ASP A 1 84 ? 10.814 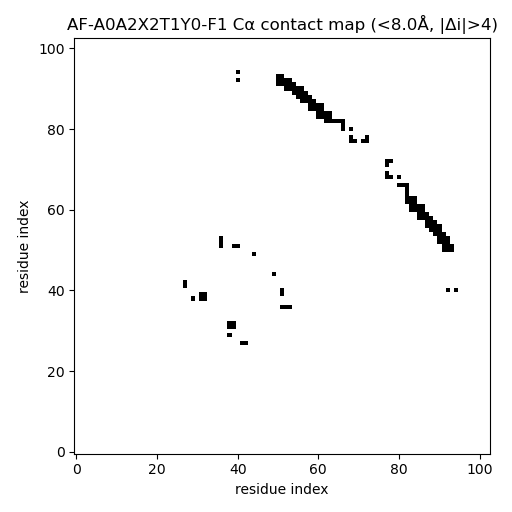-6.226 -12.689 1.00 92.75 84 ASP A N 1
ATOM 672 C CA . ASP A 1 84 ? 9.963 -7.044 -11.847 1.00 92.75 84 ASP A CA 1
ATOM 673 C C . ASP A 1 84 ? 10.200 -6.747 -10.368 1.00 92.75 84 ASP A C 1
ATOM 675 O O . ASP A 1 84 ? 11.320 -6.861 -9.870 1.00 92.75 84 ASP A O 1
ATOM 679 N N . GLU A 1 85 ? 9.127 -6.383 -9.672 1.00 93.50 85 GLU A N 1
ATOM 680 C CA . GLU A 1 85 ? 9.167 -5.946 -8.281 1.00 93.50 85 GLU A CA 1
ATOM 681 C C . GLU A 1 85 ? 7.990 -6.522 -7.494 1.00 93.50 85 GLU A C 1
ATOM 683 O O . GLU A 1 85 ? 6.878 -6.707 -8.002 1.00 93.50 85 GLU A O 1
ATOM 688 N N . VAL A 1 86 ? 8.229 -6.772 -6.210 1.00 93.12 86 VAL A N 1
ATOM 689 C CA . VAL A 1 86 ? 7.173 -7.101 -5.254 1.00 93.12 86 VAL A CA 1
ATOM 690 C C . VAL A 1 86 ? 6.610 -5.794 -4.704 1.00 93.12 86 VAL A C 1
ATOM 692 O O . VAL A 1 86 ? 7.310 -5.059 -4.011 1.00 93.12 86 VAL A O 1
ATOM 695 N N . LYS A 1 87 ? 5.335 -5.515 -4.986 1.00 93.69 87 LYS A N 1
ATOM 696 C CA . LYS A 1 87 ? 4.616 -4.350 -4.467 1.00 93.69 87 LYS A CA 1
ATOM 697 C C . LYS A 1 87 ? 3.701 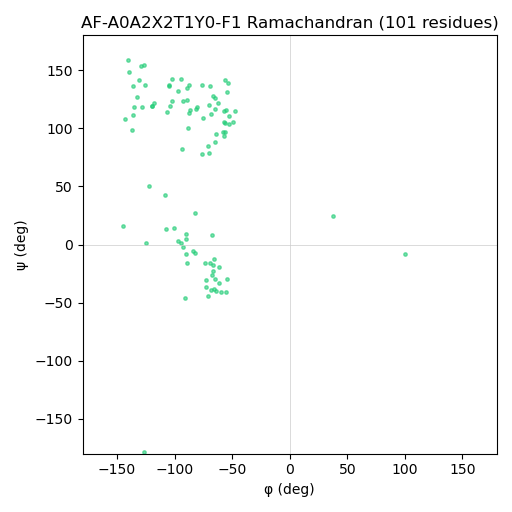-4.776 -3.331 1.00 93.69 87 LYS A C 1
ATOM 699 O O . LYS A 1 87 ? 2.824 -5.618 -3.514 1.00 93.69 87 LYS A O 1
ATOM 704 N N . PHE A 1 88 ? 3.867 -4.160 -2.172 1.00 93.44 88 PHE A N 1
ATOM 705 C CA . PHE A 1 88 ? 3.007 -4.397 -1.024 1.00 93.44 88 PHE A CA 1
ATOM 706 C C . PHE A 1 88 ? 2.492 -3.088 -0.447 1.00 93.44 88 PHE A C 1
ATOM 708 O O . PHE A 1 88 ? 3.124 -2.040 -0.575 1.00 93.44 88 PHE A O 1
ATOM 715 N N . GLN A 1 89 ? 1.333 -3.169 0.192 1.00 93.31 89 GLN A N 1
ATOM 716 C CA . GLN A 1 89 ? 0.743 -2.075 0.943 1.00 93.31 89 GLN A CA 1
ATOM 717 C C . GLN A 1 89 ? 0.295 -2.615 2.294 1.00 93.31 89 GLN A C 1
ATOM 719 O O . GLN A 1 89 ? -0.428 -3.610 2.356 1.00 93.31 89 GLN A O 1
ATOM 724 N N . LEU A 1 90 ? 0.740 -1.949 3.357 1.00 91.88 90 LEU A N 1
ATOM 725 C CA . LEU A 1 90 ? 0.309 -2.192 4.726 1.00 91.88 90 LEU A CA 1
ATOM 726 C C . LEU A 1 90 ? -0.318 -0.897 5.249 1.00 91.88 90 LEU A C 1
ATOM 728 O O . LEU A 1 90 ? 0.343 0.139 5.281 1.00 91.88 90 LEU A O 1
ATOM 732 N N . SER A 1 91 ? -1.591 -0.951 5.620 1.00 90.12 91 SER A N 1
ATOM 733 C CA . SER A 1 91 ? -2.387 0.193 6.049 1.00 90.12 91 SER A CA 1
ATOM 734 C C . SER A 1 91 ? -3.203 -0.170 7.285 1.00 90.12 91 SER A C 1
ATOM 736 O O . SER A 1 91 ? -4.128 -0.989 7.230 1.00 90.12 91 SER A O 1
ATOM 738 N N . LEU A 1 92 ? -2.827 0.439 8.409 1.00 88.25 92 LEU A N 1
ATOM 739 C CA . LEU A 1 92 ? -3.330 0.140 9.746 1.00 88.25 92 LEU A CA 1
ATOM 740 C C . LEU A 1 92 ? -3.865 1.421 10.398 1.00 88.25 92 LEU A C 1
ATOM 742 O O . LEU A 1 92 ? -3.233 2.474 10.315 1.00 88.25 92 LEU A O 1
ATOM 746 N N . ALA A 1 93 ? -5.010 1.320 11.065 1.00 84.44 93 ALA A N 1
ATOM 747 C CA . ALA A 1 93 ? -5.601 2.369 11.878 1.00 84.44 93 ALA A CA 1
ATOM 748 C C . ALA A 1 93 ? -5.408 2.068 13.366 1.00 84.44 93 ALA A C 1
ATOM 750 O O . ALA A 1 93 ? -5.628 0.947 13.832 1.00 84.44 93 ALA A O 1
ATOM 751 N N . PHE A 1 94 ? -5.052 3.115 14.108 1.00 84.38 94 PHE A N 1
ATOM 752 C CA . PHE A 1 94 ? -4.921 3.095 15.559 1.00 84.38 94 PHE A CA 1
ATOM 753 C C . PHE A 1 94 ? -5.929 4.084 16.152 1.00 84.38 94 PHE A C 1
ATOM 755 O O . PHE A 1 94 ? -5.880 5.271 15.811 1.00 84.38 94 PHE A O 1
ATOM 762 N N . PRO A 1 95 ? -6.848 3.649 17.028 1.00 73.94 95 PRO A N 1
ATOM 763 C CA . PRO A 1 95 ? -7.724 4.577 17.728 1.00 73.94 95 PRO A CA 1
ATOM 764 C C . PRO A 1 95 ? -6.897 5.412 18.721 1.00 73.94 95 PRO A C 1
ATOM 766 O O . PRO A 1 95 ? -6.377 4.887 19.700 1.00 73.94 95 PRO A O 1
ATOM 769 N N . ALA A 1 96 ? -6.755 6.718 18.468 1.00 73.06 96 ALA A N 1
ATOM 770 C CA . ALA A 1 96 ? -5.944 7.613 19.307 1.00 73.06 96 ALA A CA 1
ATOM 771 C C . ALA A 1 96 ? -6.593 7.928 20.670 1.00 73.06 96 ALA A C 1
ATOM 773 O O . ALA A 1 96 ? -5.896 8.142 21.657 1.00 73.06 96 ALA A O 1
ATOM 774 N N . VAL A 1 97 ? -7.926 7.938 20.729 1.00 65.38 97 VAL A N 1
ATOM 775 C CA . VAL A 1 97 ? -8.726 8.012 21.957 1.00 65.38 97 VAL A CA 1
ATOM 776 C C . VAL A 1 97 ? -9.946 7.126 21.734 1.00 65.38 97 VAL A C 1
ATOM 778 O O . VAL A 1 97 ? -10.842 7.485 20.970 1.00 65.38 97 VAL A O 1
ATOM 781 N N . ALA A 1 98 ? -9.993 5.968 22.392 1.00 58.47 98 ALA A N 1
ATOM 782 C CA . ALA A 1 98 ? -11.267 5.303 22.624 1.00 58.47 98 ALA A CA 1
ATOM 783 C C . ALA A 1 98 ? -12.069 6.227 23.545 1.00 58.47 98 ALA A C 1
ATOM 785 O O . ALA A 1 98 ? -11.556 6.672 24.576 1.00 58.47 98 ALA A O 1
ATOM 786 N N . ARG A 1 99 ? -13.294 6.596 23.161 1.00 49.38 99 ARG A N 1
ATOM 787 C CA . ARG A 1 99 ? -14.160 7.364 24.056 1.00 49.38 99 ARG A CA 1
ATOM 788 C C . ARG A 1 99 ? -14.299 6.539 25.333 1.00 49.38 99 ARG A C 1
ATOM 790 O O . ARG A 1 99 ? -14.844 5.446 25.285 1.00 49.38 99 ARG A O 1
ATOM 797 N N . HIS A 1 100 ? -13.786 7.056 26.445 1.00 48.81 100 HIS A N 1
ATOM 798 C CA . HIS A 1 100 ? -13.999 6.468 27.756 1.00 48.81 100 HIS A CA 1
ATOM 799 C C . HIS A 1 100 ? -15.513 6.400 27.982 1.00 48.81 100 HIS A C 1
ATOM 801 O O . HIS A 1 100 ? -16.161 7.431 28.181 1.00 48.81 100 HIS A O 1
ATOM 807 N N . SER A 1 101 ? -16.083 5.199 27.888 1.00 51.47 101 SER A N 1
ATOM 808 C CA . SER A 1 101 ? -17.379 4.906 28.486 1.00 51.47 101 SER A CA 1
ATOM 809 C C . SER A 1 101 ? -17.157 4.909 29.994 1.00 51.47 101 SER A C 1
ATOM 811 O O . SER A 1 101 ? -16.950 3.864 30.603 1.00 51.47 101 SER A O 1
ATOM 813 N N . GLY A 1 102 ? -17.092 6.109 30.572 1.00 45.09 102 GLY A N 1
ATOM 814 C CA . GLY A 1 102 ? -17.113 6.285 32.013 1.00 45.09 102 GLY A CA 1
ATOM 815 C C . GLY A 1 102 ? -18.462 5.818 32.537 1.00 45.09 102 GLY A C 1
ATOM 816 O O . GLY A 1 102 ? -19.494 6.380 32.165 1.00 45.09 102 GLY A O 1
ATOM 817 N N . GLY A 1 103 ? -18.418 4.773 33.357 1.00 36.06 103 GLY A N 1
ATOM 818 C CA . GLY A 1 103 ? -19.385 4.505 34.413 1.00 36.06 103 GLY A CA 1
ATOM 819 C C . GLY A 1 103 ? -18.739 4.845 35.743 1.00 36.06 103 GLY A C 1
ATOM 820 O O . GLY A 1 103 ? -17.554 4.474 35.907 1.00 36.06 103 GLY A O 1
#

Organism: NCBI:txid158822